Protein AF-A0A7R9T0P8-F1 (afdb_monomer)

Nearest PDB structures (foldseek):
  8p0w-assembly1_B  TM=7.389E-01  e=1.520E-01  Homo sapiens
  8s37-assembly1_G  TM=5.550E-01  e=7.305E+00  Klebsiella pneumoniae
  5jsb-assembly1_B  TM=3.573E-01  e=3.963E+00  synthetic construct

Structure (mmCIF, N/CA/C/O backbone):
data_AF-A0A7R9T0P8-F1
#
_entry.id   AF-A0A7R9T0P8-F1
#
loop_
_atom_site.group_PDB
_atom_site.id
_atom_site.type_symbol
_atom_site.label_atom_id
_atom_site.label_alt_id
_atom_site.label_comp_id
_atom_site.label_asym_id
_atom_site.label_entity_id
_atom_site.label_seq_id
_atom_site.pdbx_PDB_ins_code
_atom_site.Cartn_x
_atom_site.Cartn_y
_atom_site.Cartn_z
_atom_site.occupancy
_atom_site.B_iso_or_equiv
_atom_site.auth_seq_id
_atom_site.auth_comp_id
_atom_site.auth_asym_id
_atom_site.auth_atom_id
_atom_site.pdbx_PDB_model_num
ATOM 1 N N . MET A 1 1 ? -11.250 -1.363 -4.288 1.00 72.38 1 MET A N 1
ATOM 2 C CA . MET A 1 1 ? -10.698 -2.698 -4.647 1.00 72.38 1 MET A CA 1
ATOM 3 C C . MET A 1 1 ? -11.395 -3.692 -3.738 1.00 72.38 1 MET A C 1
ATOM 5 O O . MET A 1 1 ? -11.500 -3.374 -2.567 1.00 72.38 1 MET A O 1
ATOM 9 N N . ASP A 1 2 ? -11.876 -4.849 -4.206 1.00 69.25 2 ASP A N 1
ATOM 10 C CA . ASP A 1 2 ? -12.522 -5.780 -3.266 1.00 69.25 2 ASP A CA 1
ATOM 11 C C . ASP A 1 2 ? -11.459 -6.510 -2.433 1.00 69.25 2 ASP A C 1
ATOM 13 O O . ASP A 1 2 ? -10.747 -7.391 -2.921 1.00 69.25 2 ASP A O 1
ATOM 17 N N . LEU A 1 3 ? -11.274 -6.039 -1.202 1.00 72.44 3 LEU A N 1
ATOM 18 C CA . LEU A 1 3 ? -10.347 -6.610 -0.241 1.00 72.44 3 LEU A CA 1
ATOM 19 C C . LEU A 1 3 ? -11.007 -7.828 0.406 1.00 72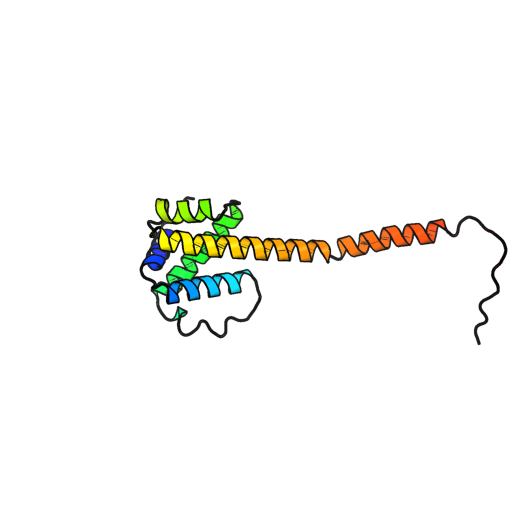.44 3 LEU A C 1
ATOM 21 O O . LEU A 1 3 ? -12.098 -7.737 0.980 1.00 72.44 3 LEU A O 1
ATOM 25 N N . GLY A 1 4 ? -10.328 -8.976 0.357 1.00 78.31 4 GLY A N 1
ATOM 26 C CA . GLY A 1 4 ? -10.787 -10.176 1.054 1.00 78.31 4 GLY A CA 1
ATOM 27 C C . GLY A 1 4 ? -11.049 -9.890 2.537 1.00 78.31 4 GLY A C 1
ATOM 28 O O . GLY A 1 4 ? -10.353 -9.080 3.152 1.00 78.31 4 GLY A O 1
ATOM 29 N N . ALA A 1 5 ? -12.050 -10.548 3.129 1.00 80.50 5 ALA A N 1
ATOM 30 C CA . ALA A 1 5 ? -12.459 -10.303 4.518 1.00 80.50 5 ALA A CA 1
ATOM 31 C C . A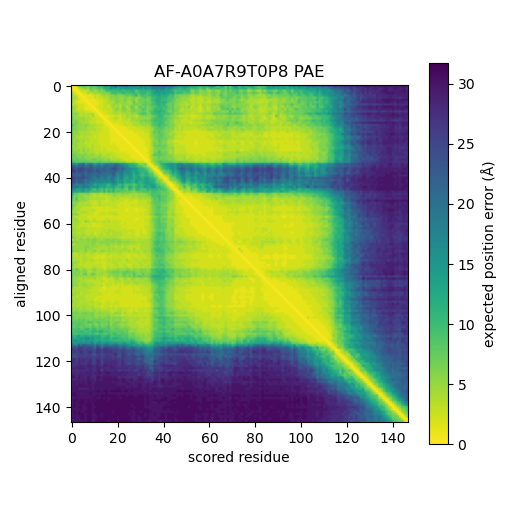LA A 1 5 ? -11.300 -10.452 5.526 1.00 80.50 5 ALA A C 1
ATOM 33 O O . ALA A 1 5 ? -11.211 -9.703 6.496 1.00 80.50 5 ALA A O 1
ATOM 34 N N . SER A 1 6 ? -10.369 -11.373 5.260 1.00 80.38 6 SER A N 1
ATOM 35 C CA . SER A 1 6 ? -9.150 -11.552 6.054 1.00 80.38 6 SER A CA 1
ATOM 36 C C . SER A 1 6 ? -8.212 -10.343 6.000 1.00 80.38 6 SER A C 1
ATOM 38 O O . SER A 1 6 ? -7.607 -10.000 7.011 1.00 80.38 6 SER A O 1
ATOM 40 N N . VAL A 1 7 ? -8.105 -9.681 4.845 1.00 80.06 7 VAL A N 1
ATOM 41 C CA . VAL A 1 7 ? -7.278 -8.481 4.660 1.00 80.06 7 VAL A CA 1
ATOM 42 C C . VAL A 1 7 ? -7.943 -7.287 5.328 1.00 80.06 7 VAL A C 1
ATOM 44 O O . VAL A 1 7 ? -7.276 -6.572 6.063 1.00 80.06 7 VAL A O 1
ATOM 47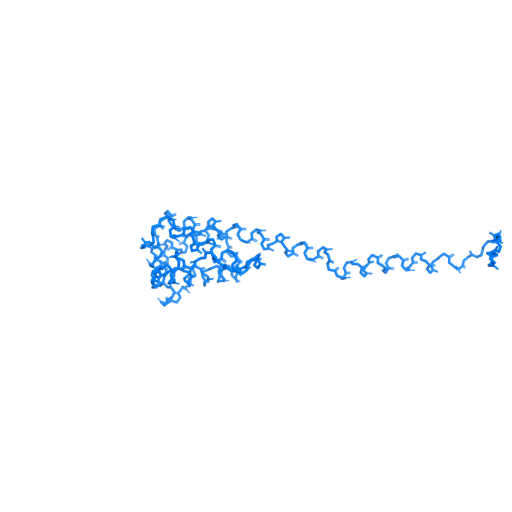 N N . ARG A 1 8 ? -9.262 -7.123 5.166 1.00 82.00 8 ARG A N 1
ATOM 48 C CA . ARG A 1 8 ? -10.026 -6.075 5.863 1.00 82.00 8 ARG A CA 1
ATOM 49 C C . ARG A 1 8 ? -9.853 -6.155 7.378 1.00 82.00 8 ARG A C 1
ATOM 51 O O . ARG A 1 8 ? -9.457 -5.170 7.986 1.00 82.00 8 ARG A O 1
ATOM 58 N N . LYS A 1 9 ? -10.004 -7.349 7.960 1.00 82.19 9 LYS A N 1
ATOM 59 C CA . LYS A 1 9 ? -9.794 -7.568 9.401 1.00 82.19 9 LYS A CA 1
ATOM 60 C C . LYS A 1 9 ? -8.383 -7.185 9.869 1.00 82.19 9 LYS A C 1
ATOM 62 O O . LYS A 1 9 ? -8.218 -6.676 10.970 1.00 82.19 9 LYS A O 1
ATOM 67 N N . ARG A 1 10 ? -7.362 -7.427 9.042 1.00 83.12 10 ARG A N 1
ATOM 68 C CA . ARG A 1 10 ? -5.970 -7.043 9.337 1.00 83.12 10 ARG A CA 1
ATOM 69 C C . ARG A 1 10 ? -5.733 -5.540 9.193 1.00 83.12 10 ARG A C 1
ATOM 71 O O . ARG A 1 10 ? -4.948 -4.975 9.944 1.00 83.12 10 ARG A O 1
ATOM 78 N N . LEU A 1 11 ? -6.420 -4.889 8.256 1.00 83.06 11 LEU A N 1
ATOM 79 C CA . LEU A 1 11 ? -6.353 -3.439 8.063 1.00 83.06 11 LEU A CA 1
ATOM 80 C C . LEU A 1 11 ? -7.035 -2.667 9.198 1.00 83.06 11 LEU A C 1
ATOM 82 O O . LEU A 1 11 ? -6.590 -1.570 9.509 1.00 83.06 11 LEU A O 1
ATOM 86 N N . GLU A 1 12 ? -8.021 -3.245 9.890 1.00 82.88 12 GLU A N 1
ATOM 87 C CA . GLU A 1 12 ? -8.562 -2.652 11.128 1.00 82.88 12 GLU A CA 1
ATOM 88 C C . GLU A 1 12 ? -7.481 -2.441 12.201 1.00 82.88 12 GLU A C 1
ATOM 90 O O . GLU A 1 12 ? -7.584 -1.530 13.021 1.00 82.88 12 GLU A O 1
ATOM 95 N N . SER A 1 13 ? -6.428 -3.266 12.207 1.00 82.69 13 SER A N 1
ATOM 96 C CA . SER A 1 13 ? -5.316 -3.124 13.151 1.00 82.69 13 SER A CA 1
ATOM 97 C C . SER A 1 13 ? -4.470 -1.873 12.889 1.00 82.69 13 SER A C 1
ATOM 99 O O . SER A 1 13 ? -3.789 -1.424 13.804 1.00 82.69 13 SER A O 1
ATOM 101 N N . ILE A 1 14 ? -4.561 -1.251 11.702 1.00 85.75 14 ILE A N 1
ATOM 102 C CA . ILE A 1 14 ? -3.860 0.006 11.382 1.00 85.75 14 ILE A CA 1
ATOM 103 C C . ILE A 1 14 ? -4.302 1.134 12.313 1.00 85.75 14 ILE A C 1
ATOM 105 O O . ILE A 1 14 ? -3.459 1.877 12.807 1.00 85.75 14 ILE A O 1
ATOM 109 N N . ASP A 1 15 ? -5.602 1.255 12.582 1.00 86.50 15 ASP A N 1
ATOM 110 C CA . ASP A 1 15 ? -6.120 2.306 13.466 1.00 86.50 15 ASP A CA 1
ATOM 111 C C . ASP A 1 15 ? -5.909 2.004 14.953 1.00 86.50 15 ASP A C 1
ATOM 113 O O . ASP A 1 15 ? -6.049 2.895 15.788 1.00 86.50 15 ASP A O 1
ATOM 117 N N . ARG A 1 16 ? -5.538 0.764 15.290 1.00 85.88 16 ARG A N 1
ATOM 118 C CA . ARG A 1 16 ? -5.122 0.378 16.646 1.00 85.88 16 ARG A CA 1
ATOM 119 C C . ARG A 1 16 ? -3.639 0.659 16.897 1.00 85.88 16 ARG A C 1
ATOM 121 O O . ARG A 1 16 ? -3.222 0.689 18.051 1.00 85.88 16 ARG A O 1
ATOM 128 N N . CYS A 1 17 ? -2.847 0.870 15.845 1.00 83.81 17 CYS A N 1
ATOM 129 C CA . CYS A 1 17 ? -1.463 1.303 15.970 1.00 83.81 17 CYS A CA 1
ATOM 130 C C . CYS A 1 17 ? -1.395 2.804 16.266 1.00 83.81 17 CYS A C 1
ATOM 132 O O . CYS A 1 17 ? -2.035 3.620 15.599 1.00 83.81 17 CYS A O 1
ATOM 134 N N . ASP A 1 18 ? -0.543 3.188 17.216 1.00 87.31 18 ASP A N 1
ATOM 135 C CA . ASP A 1 18 ? -0.143 4.585 17.329 1.00 87.31 18 ASP A CA 1
ATOM 136 C C . ASP A 1 18 ? 0.684 5.028 16.104 1.00 87.31 18 ASP A C 1
ATOM 138 O O . ASP A 1 18 ? 1.101 4.230 15.258 1.00 87.31 18 ASP A O 1
ATOM 142 N N . ALA A 1 19 ? 0.927 6.335 15.995 1.00 84.94 19 ALA A N 1
ATOM 143 C CA . ALA A 1 19 ? 1.636 6.905 14.855 1.00 84.94 19 ALA A CA 1
ATOM 144 C C . ALA A 1 19 ? 3.069 6.366 14.691 1.00 84.94 19 ALA A C 1
ATOM 146 O O . ALA A 1 19 ? 3.524 6.201 13.559 1.00 84.94 19 ALA A O 1
ATOM 147 N N . ASN A 1 20 ? 3.778 6.094 15.788 1.00 85.06 20 ASN A N 1
ATOM 148 C CA . ASN A 1 20 ? 5.158 5.614 15.754 1.00 85.06 20 ASN A CA 1
ATOM 149 C C . ASN A 1 20 ? 5.203 4.147 15.322 1.00 85.06 20 ASN A C 1
ATOM 151 O O . ASN A 1 20 ? 5.977 3.797 14.430 1.00 85.06 20 ASN A O 1
ATOM 155 N N . ALA A 1 21 ? 4.321 3.321 15.885 1.00 85.56 21 ALA A N 1
ATOM 156 C CA . ALA A 1 21 ? 4.147 1.929 15.501 1.00 85.56 21 ALA A CA 1
ATOM 157 C C . ALA A 1 21 ? 3.764 1.811 14.020 1.00 85.56 21 ALA A C 1
ATOM 159 O O . ALA A 1 21 ? 4.390 1.055 13.277 1.00 85.56 21 ALA A O 1
ATOM 160 N N . LEU A 1 22 ? 2.806 2.617 13.549 1.00 87.31 22 LEU A N 1
ATOM 161 C CA . LEU A 1 22 ? 2.410 2.620 12.142 1.00 87.31 22 LEU A CA 1
ATOM 162 C C . LEU A 1 22 ? 3.556 3.073 11.226 1.00 87.31 22 LEU A C 1
ATOM 164 O O . LEU A 1 22 ? 3.793 2.457 10.190 1.00 87.31 22 LEU A O 1
ATOM 168 N N . ASN A 1 23 ? 4.311 4.106 11.605 1.00 88.31 23 ASN A N 1
ATOM 169 C CA . ASN A 1 23 ? 5.477 4.541 10.832 1.00 88.31 23 ASN A CA 1
ATOM 170 C C . ASN A 1 23 ? 6.555 3.449 10.748 1.00 88.31 23 ASN A C 1
ATOM 172 O O . ASN A 1 23 ? 7.157 3.270 9.688 1.00 88.31 23 ASN A O 1
ATOM 176 N N . ALA A 1 24 ? 6.778 2.691 11.822 1.00 85.81 24 ALA A N 1
ATOM 177 C CA . ALA A 1 24 ? 7.703 1.562 11.817 1.00 85.81 24 ALA A CA 1
ATOM 178 C C . ALA A 1 24 ? 7.209 0.414 10.927 1.00 85.81 24 ALA A C 1
ATOM 180 O O . ALA A 1 24 ? 7.992 -0.124 10.145 1.00 85.81 24 ALA A O 1
ATOM 181 N N . VAL A 1 25 ? 5.909 0.094 10.967 1.00 88.25 25 VAL A N 1
ATOM 182 C CA . VAL A 1 25 ? 5.267 -0.863 10.048 1.00 88.25 25 VAL A CA 1
ATOM 183 C C . VAL A 1 25 ? 5.478 -0.437 8.594 1.00 88.25 25 VAL A C 1
ATOM 185 O O . VAL A 1 25 ? 5.933 -1.234 7.774 1.00 88.25 25 VAL A O 1
ATOM 188 N N . LEU A 1 26 ? 5.209 0.829 8.268 1.00 88.25 26 LEU A N 1
ATOM 189 C CA . LEU A 1 26 ? 5.388 1.364 6.916 1.00 88.25 26 LEU A CA 1
ATOM 190 C C . LEU A 1 26 ? 6.856 1.338 6.482 1.00 88.25 26 LEU A C 1
ATOM 192 O O . LEU A 1 26 ? 7.148 0.950 5.351 1.00 88.25 26 LEU A O 1
ATOM 196 N N . SER A 1 27 ? 7.782 1.702 7.371 1.00 86.00 27 SER A N 1
ATOM 197 C CA . SER A 1 27 ? 9.226 1.635 7.119 1.00 86.00 27 SER A CA 1
ATOM 198 C C . SER A 1 27 ? 9.679 0.198 6.845 1.00 86.00 27 SER A C 1
ATOM 200 O O . SER A 1 27 ? 10.382 -0.059 5.866 1.00 86.00 27 SER A O 1
ATOM 202 N N . HIS A 1 28 ? 9.200 -0.755 7.646 1.00 85.56 28 HIS A N 1
ATOM 203 C CA . HIS A 1 28 ? 9.484 -2.175 7.479 1.00 85.56 28 HIS A CA 1
ATOM 204 C C . HIS A 1 28 ? 8.990 -2.702 6.127 1.00 85.56 28 HIS A C 1
ATOM 206 O O . HIS A 1 28 ? 9.773 -3.280 5.376 1.00 85.56 28 HIS A O 1
ATOM 212 N N . VAL A 1 29 ? 7.721 -2.452 5.781 1.00 86.88 29 VAL A N 1
ATOM 213 C CA . VAL A 1 29 ? 7.143 -2.878 4.495 1.00 86.88 29 VAL A CA 1
ATOM 214 C C . VAL A 1 29 ? 7.878 -2.222 3.322 1.00 86.88 29 VAL A C 1
ATOM 216 O O . VAL A 1 29 ? 8.184 -2.891 2.337 1.00 86.88 29 VAL A O 1
ATOM 219 N N . SER A 1 30 ? 8.227 -0.936 3.437 1.00 84.44 30 SER A N 1
ATOM 220 C CA . SER A 1 30 ? 9.006 -0.219 2.417 1.00 84.44 30 SER A CA 1
ATOM 221 C C . SER A 1 30 ? 10.370 -0.866 2.184 1.00 84.44 30 SER A C 1
ATOM 223 O O . SER A 1 30 ? 10.758 -1.108 1.041 1.00 84.44 30 SER A O 1
ATOM 225 N N . SER A 1 31 ? 11.096 -1.166 3.264 1.00 80.75 31 SER A N 1
ATOM 226 C CA . SER A 1 31 ? 12.418 -1.791 3.199 1.00 80.75 31 SER A CA 1
ATOM 227 C C . SER A 1 31 ? 12.344 -3.200 2.607 1.00 80.75 31 SER A C 1
ATOM 229 O O . SER A 1 31 ? 13.098 -3.529 1.689 1.00 80.75 31 SER A O 1
ATOM 231 N N . ALA A 1 32 ? 11.367 -3.998 3.053 1.00 80.44 32 ALA A N 1
ATOM 232 C CA . ALA A 1 32 ? 11.138 -5.351 2.555 1.00 80.44 32 ALA A CA 1
ATOM 233 C C . ALA A 1 32 ? 10.845 -5.378 1.045 1.00 80.44 32 ALA A C 1
ATOM 235 O O . ALA A 1 32 ? 11.342 -6.251 0.338 1.00 80.44 32 ALA A O 1
ATOM 236 N N . LEU A 1 33 ? 10.081 -4.407 0.532 1.00 77.69 33 LEU A N 1
ATOM 237 C CA . LEU A 1 33 ? 9.730 -4.329 -0.891 1.00 77.69 33 LEU A CA 1
ATOM 238 C C . LEU A 1 33 ? 10.837 -3.736 -1.777 1.00 77.69 33 LEU A C 1
ATOM 240 O O . LEU A 1 33 ? 10.857 -4.013 -2.974 1.00 77.69 33 LEU A O 1
ATOM 244 N N . THR A 1 34 ? 11.747 -2.930 -1.225 1.00 74.31 34 THR A N 1
ATOM 245 C CA . THR A 1 34 ? 12.811 -2.245 -1.991 1.00 74.31 34 THR A CA 1
ATOM 246 C C . THR A 1 34 ? 14.191 -2.901 -1.870 1.00 74.31 34 THR A C 1
ATOM 248 O O . THR A 1 34 ? 15.144 -2.434 -2.488 1.00 74.31 34 THR A O 1
ATOM 251 N N . SER A 1 35 ? 14.320 -4.009 -1.128 1.00 65.50 35 SER A N 1
ATOM 252 C CA . SER A 1 35 ? 15.540 -4.833 -1.063 1.00 65.50 35 SER A CA 1
ATOM 253 C C . SER A 1 35 ? 16.817 -4.055 -0.675 1.00 65.50 35 SER A C 1
ATOM 255 O O . SER A 1 35 ? 17.892 -4.306 -1.229 1.00 65.50 35 SER A O 1
ATOM 257 N N . LYS A 1 36 ? 16.734 -3.112 0.276 1.00 57.09 36 LYS A N 1
ATOM 258 C CA . LYS A 1 36 ? 17.906 -2.325 0.723 1.00 57.09 36 LYS A CA 1
ATOM 259 C C . LYS A 1 36 ? 18.605 -2.815 1.992 1.00 57.09 36 LYS A C 1
ATOM 261 O O . LYS A 1 36 ? 19.747 -2.415 2.196 1.00 57.09 36 LYS A O 1
ATOM 266 N N . THR A 1 37 ? 18.012 -3.706 2.789 1.00 48.47 37 THR A N 1
ATOM 267 C CA . THR A 1 37 ? 18.676 -4.233 3.996 1.00 48.47 37 THR A CA 1
ATOM 268 C C . THR A 1 37 ? 17.980 -5.475 4.550 1.00 48.47 37 THR A C 1
ATOM 270 O O . THR A 1 37 ? 16.760 -5.610 4.444 1.00 48.47 37 THR A O 1
ATOM 273 N N . THR A 1 38 ? 18.746 -6.361 5.196 1.00 46.19 38 THR A N 1
ATOM 274 C CA . THR A 1 38 ? 18.220 -7.272 6.219 1.00 46.19 38 THR A CA 1
ATOM 275 C C . THR A 1 38 ? 17.594 -6.420 7.319 1.00 46.19 38 THR A C 1
ATOM 277 O O . THR A 1 38 ? 18.203 -5.474 7.816 1.00 46.19 38 THR A O 1
ATOM 280 N N . VAL A 1 39 ? 16.329 -6.687 7.636 1.00 53.38 39 VAL A N 1
ATOM 281 C CA . VAL A 1 39 ? 15.577 -5.939 8.645 1.00 53.38 39 VAL A CA 1
ATOM 282 C C . VAL A 1 39 ? 16.104 -6.326 10.029 1.00 53.38 39 VAL A C 1
ATOM 284 O O . VAL A 1 39 ? 15.523 -7.174 10.696 1.00 53.38 39 VAL A O 1
ATOM 287 N N . GLU A 1 40 ? 17.219 -5.739 10.454 1.00 50.75 40 GLU A N 1
ATOM 288 C CA . GLU A 1 40 ? 17.799 -6.032 11.772 1.00 50.75 40 GLU A CA 1
ATOM 289 C C . GLU A 1 40 ? 17.169 -5.203 12.903 1.00 50.75 40 GLU A C 1
ATOM 291 O O . GLU A 1 40 ? 17.284 -5.589 14.058 1.00 50.75 40 GLU A O 1
ATOM 296 N N . ASP A 1 41 ? 16.396 -4.153 12.593 1.00 49.50 41 ASP A N 1
ATOM 297 C CA . ASP A 1 41 ? 15.975 -3.161 13.602 1.00 49.50 41 ASP A CA 1
ATOM 298 C C . ASP A 1 41 ? 14.451 -3.028 13.808 1.00 49.50 41 ASP A C 1
ATOM 300 O O . ASP A 1 41 ? 13.959 -2.073 14.400 1.00 49.50 41 ASP A O 1
ATOM 304 N N . ALA A 1 42 ? 13.654 -3.983 13.314 1.00 53.97 42 ALA A N 1
ATOM 305 C CA . ALA A 1 42 ? 12.193 -3.951 13.493 1.00 53.97 42 ALA A CA 1
ATOM 306 C C . ALA A 1 42 ? 11.685 -4.815 14.663 1.00 53.97 42 ALA A C 1
ATOM 308 O O . ALA A 1 42 ? 10.482 -4.841 14.931 1.00 53.97 42 ALA A O 1
ATOM 309 N N . GLY A 1 43 ? 12.582 -5.541 15.341 1.00 56.62 43 GLY A N 1
ATOM 310 C CA . GLY A 1 43 ? 12.229 -6.598 16.294 1.00 56.62 43 GLY A CA 1
ATOM 311 C C . GLY A 1 43 ? 11.400 -6.123 17.488 1.00 56.62 43 GLY A C 1
ATOM 312 O O . GLY A 1 43 ? 10.507 -6.843 17.933 1.00 56.62 43 GLY A O 1
ATOM 313 N N . GLU A 1 44 ? 11.639 -4.901 17.967 1.00 57.28 44 GLU A N 1
ATOM 314 C CA . GLU A 1 44 ? 10.932 -4.373 19.136 1.00 57.28 44 GLU A CA 1
ATOM 315 C C . GLU A 1 44 ? 9.569 -3.761 18.767 1.00 57.28 44 GLU A C 1
ATOM 317 O O . GLU A 1 44 ? 8.583 -3.985 19.468 1.00 57.28 44 GLU A O 1
ATOM 322 N N . VAL A 1 45 ? 9.458 -3.083 17.615 1.00 57.16 45 VAL A N 1
ATOM 323 C CA . VAL A 1 45 ? 8.218 -2.396 17.193 1.00 57.16 45 VAL A CA 1
ATOM 324 C C . VAL A 1 45 ? 7.211 -3.335 16.506 1.00 57.16 45 VAL A C 1
ATOM 326 O O . VAL A 1 45 ? 6.007 -3.098 16.555 1.00 57.16 45 VAL A O 1
ATOM 329 N N . LEU A 1 46 ? 7.669 -4.448 15.920 1.00 71.12 46 LEU A N 1
ATOM 330 C CA . LEU A 1 46 ? 6.814 -5.502 15.340 1.00 71.12 46 LEU A CA 1
ATOM 331 C C . LEU A 1 46 ? 6.496 -6.642 16.327 1.00 71.12 46 LEU A C 1
ATOM 333 O O . LEU A 1 46 ? 6.069 -7.736 15.933 1.00 71.12 46 LEU A O 1
ATOM 337 N N . SER A 1 47 ? 6.741 -6.421 17.617 1.00 74.25 47 SER A N 1
ATOM 338 C CA . SER A 1 47 ? 6.504 -7.414 18.665 1.00 74.25 47 SER A CA 1
ATOM 339 C C . SER A 1 47 ? 5.013 -7.618 18.962 1.00 74.25 47 SER A C 1
ATOM 341 O O . SER A 1 47 ? 4.629 -8.707 19.396 1.00 74.25 47 SER A O 1
ATOM 343 N N . THR A 1 48 ? 4.163 -6.627 18.666 1.00 81.56 48 THR A N 1
ATOM 344 C CA . THR A 1 48 ? 2.725 -6.686 18.950 1.00 81.56 48 THR A CA 1
ATOM 345 C C . THR A 1 48 ? 1.935 -7.414 17.853 1.00 81.56 48 THR A C 1
ATOM 347 O O . THR A 1 48 ? 2.274 -7.322 16.665 1.00 81.56 48 THR A O 1
ATOM 350 N N . PRO A 1 49 ? 0.860 -8.144 18.211 1.00 83.25 49 PRO A N 1
ATOM 351 C CA . PRO A 1 49 ? -0.050 -8.746 17.236 1.00 83.25 49 PRO A CA 1
ATOM 352 C C . PRO A 1 49 ? -0.629 -7.723 16.250 1.00 83.25 49 PRO A C 1
ATOM 354 O O . PRO A 1 49 ? -0.706 -7.996 15.054 1.00 83.25 49 PRO A O 1
ATOM 357 N N . GLU A 1 50 ? -0.962 -6.524 16.729 1.00 84.00 50 GLU A N 1
ATOM 358 C CA . GLU A 1 50 ? -1.548 -5.446 15.932 1.00 84.00 50 GLU A CA 1
ATOM 359 C C . GLU A 1 50 ? -0.578 -4.957 14.854 1.00 84.00 50 GLU A C 1
ATOM 361 O O . GLU A 1 50 ? -0.970 -4.817 13.695 1.00 84.00 50 GLU A O 1
ATOM 366 N N . ALA A 1 51 ? 0.700 -4.765 15.202 1.00 83.69 51 ALA A N 1
ATOM 367 C CA . ALA A 1 51 ? 1.724 -4.351 14.247 1.00 83.69 51 ALA A CA 1
ATOM 368 C C . ALA A 1 51 ? 1.973 -5.428 13.181 1.00 83.69 51 ALA A C 1
ATOM 370 O O . ALA A 1 51 ? 2.137 -5.109 12.004 1.00 83.69 51 ALA A O 1
ATOM 371 N N . ARG A 1 52 ? 1.950 -6.713 13.559 1.00 84.38 52 ARG A N 1
ATOM 372 C CA . ARG A 1 52 ? 2.106 -7.835 12.614 1.00 84.38 52 ARG A CA 1
ATOM 373 C C . ARG A 1 52 ? 0.934 -7.935 11.643 1.00 84.38 52 ARG A C 1
ATOM 375 O O . ARG A 1 52 ? 1.144 -8.117 10.442 1.00 84.38 52 ARG A O 1
ATOM 382 N N . ASP A 1 53 ? -0.288 -7.780 12.144 1.00 88.00 53 ASP A N 1
ATOM 383 C CA . ASP A 1 53 ? -1.481 -7.750 11.301 1.00 88.00 53 ASP A CA 1
ATOM 384 C C . ASP A 1 53 ? -1.467 -6.537 10.364 1.00 88.00 53 ASP A C 1
ATOM 386 O O . ASP A 1 53 ? -1.735 -6.692 9.169 1.00 88.00 53 ASP A O 1
ATOM 390 N N . ALA 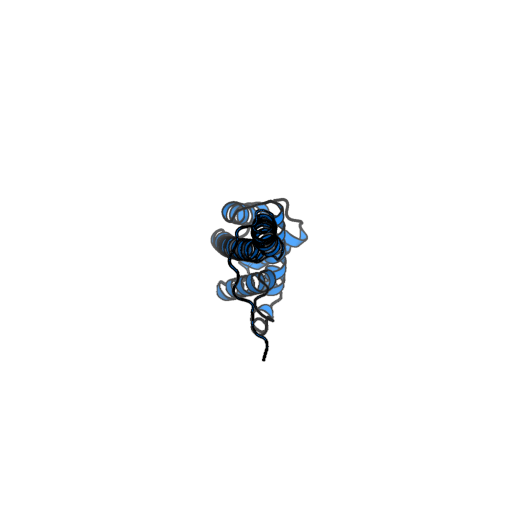A 1 54 ? -1.056 -5.364 10.859 1.00 87.31 54 ALA A N 1
ATOM 391 C CA . ALA A 1 54 ? -0.896 -4.163 10.047 1.00 87.31 54 ALA A CA 1
ATOM 392 C C . ALA A 1 54 ? 0.159 -4.353 8.943 1.00 87.31 54 ALA A C 1
ATOM 394 O O . ALA A 1 54 ? -0.119 -4.027 7.789 1.00 87.31 54 ALA A O 1
ATOM 395 N N . VAL A 1 55 ? 1.323 -4.954 9.235 1.00 88.38 55 VAL A N 1
ATOM 396 C CA . VAL A 1 55 ? 2.332 -5.309 8.213 1.00 88.38 55 VAL A CA 1
ATOM 397 C C . VAL A 1 55 ? 1.710 -6.167 7.120 1.00 88.38 55 VAL A C 1
ATOM 399 O O . VAL A 1 55 ? 1.869 -5.867 5.934 1.00 88.38 55 VAL A O 1
ATOM 402 N N . ALA A 1 56 ? 0.983 -7.221 7.492 1.00 86.44 56 ALA A N 1
ATOM 403 C CA . ALA A 1 56 ? 0.381 -8.113 6.514 1.00 86.44 56 ALA A CA 1
ATOM 404 C C . ALA A 1 56 ? -0.707 -7.413 5.682 1.00 86.44 56 ALA A C 1
ATOM 406 O O . ALA A 1 56 ? -0.749 -7.586 4.463 1.00 86.44 56 ALA A O 1
ATOM 407 N N . GLY A 1 57 ? -1.558 -6.601 6.315 1.00 88.19 57 GLY A N 1
ATOM 408 C CA . GLY A 1 57 ? -2.595 -5.824 5.635 1.00 88.19 57 GLY A CA 1
ATOM 409 C C . GLY A 1 57 ? -2.015 -4.806 4.649 1.00 88.19 57 GLY A C 1
ATOM 410 O O . GLY A 1 57 ? -2.417 -4.773 3.482 1.00 88.19 57 GLY A O 1
ATOM 411 N N . VAL A 1 58 ? -1.025 -4.021 5.082 1.00 90.19 58 VAL A N 1
ATOM 412 C CA . VAL A 1 58 ? -0.348 -3.017 4.245 1.00 90.19 58 VAL A CA 1
ATOM 413 C C . VAL A 1 58 ? 0.394 -3.684 3.087 1.00 90.19 58 VAL A C 1
ATOM 415 O O . VAL A 1 58 ? 0.265 -3.238 1.948 1.00 90.19 58 VAL A O 1
ATOM 418 N N . SER A 1 59 ? 1.105 -4.787 3.338 1.00 87.81 59 SER A N 1
ATOM 419 C CA . SER A 1 59 ? 1.852 -5.506 2.295 1.00 87.81 59 SER A CA 1
ATOM 420 C C . SER A 1 59 ? 0.935 -5.999 1.173 1.00 87.81 59 SER A C 1
ATOM 422 O O . SER A 1 59 ? 1.211 -5.759 -0.002 1.00 87.81 59 SER A O 1
ATOM 424 N N . VAL A 1 60 ? -0.191 -6.635 1.522 1.00 89.12 60 VAL A N 1
ATOM 425 C CA . VAL A 1 60 ? -1.183 -7.082 0.529 1.00 89.12 60 VAL A CA 1
ATOM 426 C C . VAL A 1 60 ? -1.771 -5.895 -0.230 1.00 89.12 60 VAL A C 1
ATOM 428 O O . VAL A 1 60 ? -1.900 -5.953 -1.451 1.00 89.12 60 VAL A O 1
ATOM 431 N N . THR A 1 61 ? -2.074 -4.804 0.474 1.00 89.94 61 THR A N 1
ATOM 432 C CA . THR A 1 61 ? -2.624 -3.586 -0.137 1.00 89.94 61 THR A CA 1
ATOM 433 C C . THR A 1 61 ? -1.666 -3.001 -1.170 1.00 89.94 61 THR A C 1
ATOM 435 O O . THR A 1 61 ? -2.097 -2.679 -2.273 1.00 89.94 61 THR A O 1
ATOM 438 N N . PHE A 1 62 ? -0.369 -2.916 -0.868 1.00 90.94 62 PHE A N 1
ATOM 439 C CA . PHE A 1 62 ? 0.626 -2.378 -1.801 1.00 90.94 62 PHE A CA 1
ATOM 440 C C . PHE A 1 62 ? 0.783 -3.255 -3.043 1.00 90.94 62 PHE A C 1
ATOM 442 O O . PHE A 1 62 ? 0.834 -2.732 -4.157 1.00 90.94 62 PHE A O 1
ATOM 449 N N . VAL A 1 63 ? 0.814 -4.580 -2.874 1.00 88.00 63 VAL A N 1
ATOM 450 C CA . VAL A 1 63 ? 0.918 -5.526 -3.995 1.00 88.00 63 VAL A CA 1
ATOM 451 C C . VAL A 1 63 ? -0.319 -5.459 -4.890 1.00 88.00 63 VAL A C 1
ATOM 453 O O . VAL A 1 63 ? -0.190 -5.365 -6.110 1.00 88.00 63 VAL A O 1
ATOM 456 N N . GLU A 1 64 ? -1.520 -5.469 -4.313 1.00 88.81 64 GLU A N 1
ATOM 457 C CA . GLU A 1 64 ? -2.762 -5.385 -5.088 1.00 88.81 64 GLU A CA 1
ATOM 458 C C . GLU A 1 64 ? -2.934 -4.021 -5.765 1.00 88.81 64 GLU A C 1
ATOM 460 O O . GLU A 1 64 ? -3.352 -3.969 -6.924 1.00 88.81 64 GLU A O 1
ATOM 465 N N . ALA A 1 65 ? -2.564 -2.928 -5.091 1.00 90.19 65 ALA A N 1
ATOM 466 C CA . ALA A 1 65 ? -2.556 -1.592 -5.678 1.00 90.19 65 ALA A CA 1
ATOM 467 C C . ALA A 1 65 ? -1.602 -1.527 -6.879 1.00 90.19 65 ALA A C 1
ATOM 469 O O . ALA A 1 65 ? -2.003 -1.111 -7.966 1.00 90.19 65 ALA A O 1
ATOM 470 N N . ALA A 1 66 ? -0.374 -2.036 -6.729 1.00 87.19 66 ALA A N 1
ATOM 471 C CA . ALA A 1 66 ? 0.592 -2.109 -7.822 1.00 87.19 66 ALA A CA 1
ATOM 472 C C . ALA A 1 66 ? 0.085 -2.972 -8.988 1.00 87.19 66 ALA A C 1
ATOM 474 O O . ALA A 1 66 ? 0.180 -2.553 -10.141 1.00 87.19 66 ALA A O 1
ATOM 475 N N . ARG A 1 67 ? -0.521 -4.137 -8.710 1.00 86.06 67 ARG A N 1
ATOM 476 C CA . ARG A 1 67 ? -1.090 -5.019 -9.747 1.00 86.06 67 ARG A CA 1
ATOM 477 C C . ARG A 1 67 ? -2.180 -4.328 -10.568 1.00 86.06 67 ARG A C 1
ATOM 479 O O . ARG A 1 67 ? -2.344 -4.636 -11.744 1.00 86.06 67 ARG A O 1
ATOM 486 N N . ARG A 1 68 ? -2.943 -3.430 -9.946 1.00 86.06 68 ARG A N 1
ATOM 487 C CA . ARG A 1 68 ? -4.054 -2.702 -10.577 1.00 86.06 68 ARG A CA 1
ATOM 488 C C . ARG A 1 68 ? -3.638 -1.363 -11.186 1.00 86.06 68 ARG A C 1
ATOM 490 O O . ARG A 1 68 ? -4.465 -0.740 -11.840 1.00 86.06 68 ARG A O 1
ATOM 497 N N . GLY A 1 69 ? -2.390 -0.935 -10.987 1.00 88.94 69 GLY A N 1
ATOM 498 C CA . GLY A 1 69 ? -1.905 0.368 -11.443 1.00 88.94 69 GLY A CA 1
ATOM 499 C C . GLY A 1 69 ? -2.483 1.546 -10.656 1.00 88.94 69 GLY A C 1
ATOM 500 O O . GLY A 1 69 ? -2.620 2.627 -11.215 1.00 88.94 69 GLY A O 1
ATOM 501 N N . PHE A 1 70 ? -2.848 1.331 -9.391 1.00 91.94 70 PHE A N 1
ATOM 502 C CA . PHE A 1 70 ? -3.420 2.366 -8.529 1.00 91.94 70 PHE A CA 1
ATOM 503 C C . PHE A 1 70 ? -2.385 3.425 -8.144 1.00 91.94 70 PHE A C 1
ATOM 505 O O . PHE A 1 70 ? -1.175 3.167 -8.089 1.00 91.94 70 PHE A O 1
ATOM 512 N N . ASP A 1 71 ? -2.871 4.627 -7.858 1.00 92.44 71 ASP A N 1
ATOM 513 C CA . ASP A 1 71 ? -2.094 5.696 -7.239 1.00 92.44 71 ASP A CA 1
ATOM 514 C C . ASP A 1 71 ? -2.379 5.842 -5.736 1.00 92.44 71 ASP A C 1
ATOM 516 O O . ASP A 1 71 ? -3.173 5.106 -5.143 1.00 92.44 71 ASP A O 1
ATOM 520 N N . GLY A 1 72 ? -1.668 6.756 -5.074 1.00 91.62 72 GLY A N 1
ATOM 521 C CA . GLY A 1 72 ? -1.866 7.018 -3.649 1.00 91.62 72 GLY A CA 1
ATOM 522 C C . GLY A 1 72 ? -3.296 7.455 -3.311 1.00 91.62 72 GLY A C 1
ATOM 523 O O . GLY A 1 72 ? -3.810 7.091 -2.253 1.00 91.62 72 GLY A O 1
ATOM 524 N N . GLY A 1 73 ? -3.963 8.187 -4.204 1.00 93.12 73 GLY A N 1
ATOM 525 C CA . GLY A 1 73 ? -5.352 8.609 -4.025 1.00 93.12 73 GLY A CA 1
ATOM 526 C C . GLY A 1 73 ? -6.318 7.426 -4.047 1.00 93.12 73 GLY A C 1
ATOM 527 O O . GLY A 1 73 ? -7.198 7.331 -3.183 1.00 93.12 73 GLY A O 1
ATOM 528 N N . ASP A 1 74 ? -6.111 6.484 -4.965 1.00 93.25 74 ASP A N 1
ATOM 529 C CA . ASP A 1 74 ? -6.880 5.238 -5.045 1.00 93.25 74 ASP A CA 1
ATOM 530 C C . ASP A 1 74 ? -6.695 4.370 -3.792 1.00 93.25 74 ASP A C 1
ATOM 532 O O . ASP A 1 74 ? -7.660 3.790 -3.275 1.00 93.25 74 ASP A O 1
ATOM 536 N N . VAL A 1 75 ? -5.461 4.288 -3.278 1.00 93.00 75 VAL A N 1
ATOM 537 C CA . VAL A 1 75 ? -5.139 3.553 -2.045 1.00 93.00 75 VAL A CA 1
ATOM 538 C C . VAL A 1 75 ? -5.824 4.191 -0.840 1.00 93.00 75 VAL A C 1
ATOM 540 O O . VAL A 1 75 ? -6.498 3.479 -0.096 1.00 93.00 75 VAL A O 1
ATOM 543 N N . ALA A 1 76 ? -5.718 5.512 -0.669 1.00 94.56 76 ALA A N 1
ATOM 544 C CA . ALA A 1 76 ? -6.383 6.225 0.423 1.00 94.56 76 ALA A CA 1
ATOM 545 C C . ALA A 1 76 ? -7.904 6.016 0.376 1.00 94.56 76 ALA A C 1
ATOM 547 O O . ALA A 1 76 ? -8.501 5.575 1.356 1.00 94.56 76 ALA A O 1
ATOM 548 N N . SER A 1 77 ? -8.509 6.222 -0.797 1.00 92.88 77 SER A N 1
ATOM 549 C CA . SER A 1 77 ? -9.953 6.055 -1.001 1.00 92.88 77 SER A CA 1
ATOM 550 C C . SER A 1 77 ? -10.417 4.629 -0.703 1.00 92.88 77 SER A C 1
ATOM 552 O O . SER A 1 77 ? -11.482 4.424 -0.122 1.00 92.88 77 SER A O 1
ATOM 554 N N . THR A 1 78 ? -9.614 3.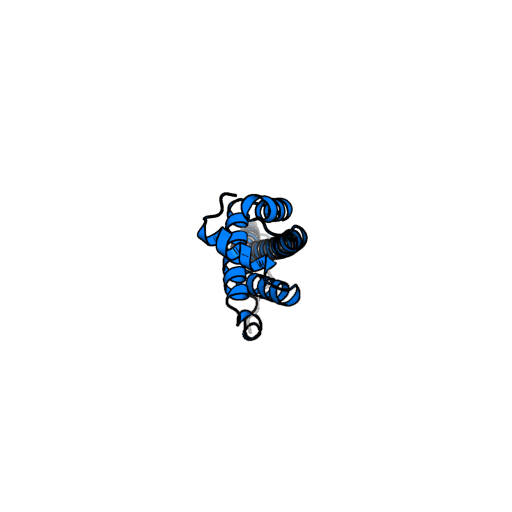629 -1.076 1.00 90.44 78 THR A N 1
ATOM 555 C CA . THR A 1 78 ? -9.916 2.221 -0.797 1.00 90.44 78 THR A CA 1
ATOM 556 C C . THR A 1 78 ? -9.815 1.902 0.695 1.00 90.44 78 THR A C 1
ATOM 558 O O . THR A 1 78 ? -10.679 1.207 1.223 1.00 90.44 78 THR A O 1
ATOM 561 N N . LEU A 1 79 ? -8.794 2.405 1.389 1.00 90.88 79 LEU A N 1
ATOM 562 C CA . LEU A 1 79 ? -8.637 2.186 2.829 1.00 90.88 79 LEU A CA 1
ATOM 563 C C . LEU A 1 79 ? -9.774 2.837 3.623 1.00 90.88 79 LEU A C 1
ATOM 565 O O . LEU A 1 79 ? -10.343 2.199 4.505 1.00 90.88 79 LEU A O 1
ATOM 569 N N . GLU A 1 80 ? -10.164 4.061 3.265 1.00 92.56 80 GLU A N 1
ATOM 570 C CA . GLU A 1 80 ? -11.278 4.761 3.912 1.00 92.56 80 GLU A CA 1
ATOM 571 C C . GLU A 1 80 ? -12.614 4.050 3.660 1.00 92.56 80 GLU A C 1
ATOM 573 O O . GLU A 1 80 ? -13.348 3.738 4.598 1.00 92.56 80 GLU A O 1
ATOM 578 N N . ARG A 1 81 ? -12.934 3.762 2.393 1.00 88.88 81 ARG A N 1
ATOM 579 C CA . ARG A 1 81 ? -14.262 3.263 2.014 1.00 88.88 81 ARG A CA 1
ATOM 580 C C . ARG A 1 81 ? -14.442 1.768 2.253 1.00 88.88 81 ARG A C 1
ATOM 582 O O . ARG A 1 81 ? -15.494 1.351 2.728 1.00 88.88 81 ARG A O 1
ATOM 589 N N . ASP A 1 82 ? -13.446 0.967 1.882 1.00 84.31 82 ASP A N 1
ATOM 590 C CA . ASP A 1 82 ? -13.578 -0.491 1.819 1.00 84.31 82 ASP A CA 1
ATOM 591 C C . ASP A 1 82 ? -13.002 -1.163 3.087 1.00 84.31 82 ASP A C 1
ATOM 593 O O . ASP A 1 82 ? -13.456 -2.246 3.461 1.00 84.31 82 ASP A O 1
ATOM 597 N N . ALA A 1 83 ? -12.029 -0.535 3.765 1.00 82.25 83 ALA A N 1
ATOM 598 C CA . ALA A 1 83 ? -11.416 -1.055 4.997 1.00 82.25 83 ALA A CA 1
ATOM 599 C C . ALA A 1 83 ? -11.813 -0.292 6.275 1.00 82.25 83 ALA A C 1
ATOM 601 O O . ALA A 1 83 ? -11.469 -0.739 7.367 1.00 82.25 83 ALA A O 1
ATOM 602 N N . GLY A 1 84 ? -12.541 0.825 6.158 1.00 85.75 84 GLY A N 1
ATOM 603 C CA . GLY A 1 84 ? -12.982 1.626 7.303 1.00 85.75 84 GLY A CA 1
ATOM 604 C C . GLY A 1 84 ? -11.840 2.303 8.064 1.00 85.75 84 GLY A C 1
ATOM 605 O O . GLY A 1 84 ? -12.027 2.679 9.218 1.00 85.75 84 GLY A O 1
ATOM 606 N N . THR A 1 85 ? -10.664 2.435 7.445 1.00 89.06 85 THR A N 1
ATOM 607 C CA . THR A 1 85 ? -9.494 3.057 8.067 1.00 89.06 85 THR A CA 1
ATOM 608 C C . THR A 1 85 ? -9.703 4.562 8.210 1.00 89.06 85 THR A C 1
ATOM 610 O O . THR A 1 85 ? -10.231 5.218 7.309 1.00 89.06 85 THR A O 1
ATOM 613 N N . SER A 1 86 ? -9.242 5.141 9.317 1.00 92.00 86 SER A N 1
ATOM 614 C CA . SER A 1 86 ? -9.293 6.583 9.533 1.00 92.00 86 SER A CA 1
ATOM 615 C C . SER A 1 86 ? -8.579 7.343 8.411 1.00 92.00 86 SER A C 1
ATOM 617 O O . SER A 1 86 ? -7.498 6.958 7.958 1.00 92.00 86 SER A O 1
ATOM 619 N N . LYS A 1 87 ? -9.152 8.479 7.997 1.00 93.12 87 LYS A N 1
ATOM 620 C CA . LYS A 1 87 ? -8.603 9.334 6.931 1.00 93.12 87 LYS A CA 1
ATOM 621 C C . LYS A 1 87 ? -7.120 9.658 7.135 1.00 93.12 87 LYS A C 1
ATOM 623 O O . LYS A 1 87 ? -6.326 9.585 6.204 1.00 93.12 87 LYS A O 1
ATOM 628 N N . THR A 1 88 ? -6.728 9.979 8.367 1.00 93.44 88 THR A N 1
ATOM 629 C CA . THR A 1 88 ? -5.338 10.306 8.709 1.00 93.44 88 THR A CA 1
ATOM 630 C C . THR A 1 88 ? -4.392 9.133 8.447 1.00 93.44 88 THR A C 1
ATOM 632 O O . THR A 1 88 ? -3.337 9.314 7.838 1.00 93.44 88 THR A O 1
ATOM 635 N N . ASN A 1 89 ? -4.751 7.924 8.883 1.00 91.44 89 ASN A N 1
ATOM 636 C CA . ASN A 1 89 ? -3.902 6.752 8.687 1.00 91.44 89 ASN A CA 1
ATOM 637 C C . ASN A 1 89 ? -3.945 6.250 7.240 1.00 91.44 89 ASN A C 1
ATOM 639 O O . ASN A 1 89 ? -2.899 5.894 6.701 1.00 91.44 89 ASN A O 1
ATOM 643 N N . ALA A 1 90 ? -5.099 6.319 6.572 1.00 93.12 90 ALA A N 1
ATOM 644 C CA . ALA A 1 90 ? -5.222 6.032 5.145 1.00 93.12 90 ALA A CA 1
ATOM 645 C C . ALA A 1 90 ? -4.287 6.923 4.309 1.00 93.12 90 ALA A C 1
ATOM 647 O O . ALA A 1 90 ? -3.549 6.422 3.460 1.00 93.12 90 ALA A O 1
ATOM 648 N N . GLN A 1 91 ? -4.228 8.225 4.612 1.00 94.75 91 GLN A N 1
ATOM 649 C CA . GLN A 1 91 ? -3.302 9.160 3.968 1.00 94.75 91 GLN A CA 1
ATOM 650 C C . GLN A 1 91 ? -1.829 8.831 4.242 1.00 94.75 91 GLN A C 1
ATOM 652 O O . GLN A 1 91 ? -1.006 8.928 3.332 1.00 94.75 91 GLN A O 1
ATOM 657 N N . ARG A 1 92 ? -1.476 8.403 5.462 1.00 93.69 92 ARG A N 1
ATOM 658 C CA . ARG A 1 92 ? -0.103 7.964 5.783 1.00 93.69 92 ARG A CA 1
ATOM 659 C C . ARG A 1 92 ? 0.305 6.734 4.976 1.00 93.69 92 ARG A C 1
ATOM 661 O O . ARG A 1 92 ? 1.389 6.717 4.394 1.00 93.69 92 ARG A O 1
ATOM 668 N N . VAL A 1 93 ? -0.568 5.729 4.913 1.00 93.06 93 VAL A N 1
ATOM 669 C CA . VAL A 1 93 ? -0.332 4.497 4.148 1.00 93.06 93 VAL A CA 1
ATOM 670 C C . VAL A 1 93 ? -0.212 4.810 2.652 1.00 93.06 93 VAL A C 1
ATOM 672 O O . VAL A 1 93 ? 0.713 4.332 1.997 1.00 93.06 93 VAL A O 1
ATOM 675 N N . ALA A 1 94 ? -1.083 5.670 2.120 1.00 95.00 94 ALA A N 1
ATOM 676 C CA . ALA A 1 94 ? -1.040 6.125 0.732 1.00 95.00 94 ALA A CA 1
ATOM 677 C C . ALA A 1 94 ? 0.243 6.896 0.382 1.00 95.00 94 ALA A C 1
ATOM 679 O O . ALA A 1 94 ? 0.844 6.661 -0.666 1.00 95.00 94 ALA A O 1
ATOM 680 N N . ALA A 1 95 ? 0.702 7.786 1.265 1.00 94.06 95 ALA A N 1
ATOM 681 C CA . ALA A 1 95 ? 1.947 8.523 1.061 1.00 94.06 95 ALA A CA 1
ATOM 682 C C . ALA A 1 95 ? 3.167 7.586 1.030 1.00 94.06 95 ALA A C 1
ATOM 684 O O . ALA A 1 95 ? 4.060 7.749 0.194 1.00 94.06 95 ALA A O 1
ATOM 685 N N . ALA A 1 96 ? 3.194 6.577 1.907 1.00 92.25 96 ALA A N 1
ATOM 686 C CA . ALA A 1 96 ? 4.231 5.549 1.891 1.00 92.25 96 ALA A CA 1
ATOM 687 C C . ALA A 1 96 ? 4.191 4.718 0.598 1.00 92.25 96 ALA A C 1
ATOM 689 O O . ALA A 1 96 ? 5.239 4.474 -0.000 1.00 92.25 96 ALA A O 1
ATOM 690 N N . TYR A 1 97 ? 2.995 4.348 0.129 1.00 93.88 97 TYR A N 1
ATOM 691 C CA . TYR A 1 97 ? 2.819 3.641 -1.138 1.00 93.88 97 TYR A CA 1
ATOM 692 C C . TYR A 1 97 ? 3.398 4.417 -2.330 1.00 93.88 97 TYR A C 1
ATOM 694 O O . TYR A 1 97 ? 4.203 3.869 -3.081 1.00 93.88 97 TYR A O 1
ATOM 702 N N . GLU A 1 98 ? 3.050 5.699 -2.482 1.00 92.88 98 GLU A N 1
ATOM 703 C CA . GLU A 1 98 ? 3.561 6.543 -3.575 1.00 92.88 98 GLU A CA 1
ATOM 704 C C . GLU A 1 98 ? 5.083 6.661 -3.552 1.00 92.88 98 GLU A C 1
ATOM 706 O O . GLU A 1 98 ? 5.745 6.556 -4.589 1.00 92.88 98 GLU A O 1
ATOM 711 N N . LYS A 1 99 ? 5.661 6.817 -2.356 1.00 91.06 99 LYS A N 1
ATOM 712 C CA . LYS A 1 99 ? 7.114 6.855 -2.194 1.00 91.06 99 LYS A CA 1
ATOM 713 C C . LYS A 1 99 ? 7.760 5.565 -2.707 1.00 91.06 99 LYS A C 1
ATOM 715 O O . LYS A 1 99 ? 8.689 5.635 -3.511 1.00 91.06 99 LYS A O 1
ATOM 720 N N . ILE A 1 100 ? 7.254 4.402 -2.294 1.00 88.25 100 ILE A N 1
ATOM 721 C CA . ILE A 1 100 ? 7.778 3.097 -2.726 1.00 88.25 100 ILE A CA 1
ATOM 722 C C . ILE A 1 100 ? 7.594 2.905 -4.230 1.00 88.25 100 ILE A C 1
ATOM 724 O O . ILE A 1 100 ? 8.534 2.481 -4.903 1.00 88.25 100 ILE A O 1
ATOM 728 N N . ARG A 1 101 ? 6.419 3.240 -4.778 1.00 89.75 101 ARG A N 1
ATOM 729 C CA . ARG A 1 101 ? 6.148 3.141 -6.219 1.00 89.75 101 ARG A CA 1
ATOM 730 C C . ARG A 1 101 ? 7.166 3.957 -7.013 1.00 89.75 101 ARG A C 1
ATOM 732 O O . ARG A 1 101 ? 7.780 3.436 -7.942 1.00 89.75 101 ARG A O 1
ATOM 739 N N . GLY A 1 102 ? 7.413 5.202 -6.603 1.00 87.12 102 GLY A N 1
ATOM 740 C CA . GLY A 1 102 ? 8.406 6.074 -7.230 1.00 87.12 102 GLY A CA 1
ATOM 741 C C . GLY A 1 102 ? 9.845 5.554 -7.114 1.00 87.12 102 GLY A C 1
ATOM 742 O O . GLY A 1 102 ? 10.620 5.654 -8.071 1.00 87.12 102 GLY A O 1
ATOM 743 N N . GLU A 1 103 ? 10.219 4.980 -5.968 1.00 86.88 103 GLU A N 1
ATOM 744 C CA . GLU A 1 103 ? 11.539 4.368 -5.766 1.00 86.88 103 GLU A CA 1
ATOM 745 C C . GLU A 1 103 ? 11.741 3.130 -6.651 1.00 86.88 103 GLU A C 1
ATOM 747 O O . GLU A 1 103 ? 12.743 3.058 -7.369 1.00 86.88 103 GLU A O 1
ATOM 752 N N . LEU A 1 104 ? 10.767 2.216 -6.682 1.00 82.81 104 LEU A N 1
ATOM 753 C CA . LEU A 1 104 ? 10.785 1.024 -7.534 1.00 82.81 104 LEU A CA 1
ATOM 754 C C . LEU A 1 104 ? 10.833 1.394 -9.018 1.00 82.81 104 LEU A C 1
ATOM 756 O O . LEU A 1 104 ? 11.656 0.862 -9.762 1.00 82.81 104 LEU A O 1
ATOM 760 N N . GLU A 1 105 ? 10.021 2.354 -9.465 1.00 86.19 105 GLU A N 1
ATOM 761 C CA . GLU A 1 105 ? 10.078 2.846 -10.843 1.00 86.19 105 GLU A CA 1
ATOM 762 C C . GLU A 1 105 ? 11.458 3.402 -11.199 1.00 86.19 105 GLU A C 1
ATOM 764 O O . GLU A 1 105 ? 11.990 3.139 -12.283 1.00 86.19 105 GLU A O 1
ATOM 769 N N . ARG A 1 106 ? 12.062 4.182 -10.299 1.00 85.38 106 ARG A N 1
ATOM 770 C CA . ARG A 1 106 ? 13.401 4.737 -10.505 1.00 85.38 106 ARG A CA 1
ATOM 771 C C . ARG A 1 106 ? 14.448 3.627 -10.600 1.00 85.38 106 ARG A C 1
ATOM 773 O O . ARG A 1 106 ? 15.335 3.716 -11.454 1.00 85.38 106 ARG A O 1
ATOM 780 N N . GLU A 1 107 ? 14.362 2.599 -9.764 1.00 81.31 107 GLU A N 1
ATOM 781 C CA . GLU A 1 107 ? 15.283 1.459 -9.780 1.00 81.31 107 GLU A CA 1
ATOM 782 C C . GLU A 1 107 ? 15.117 0.585 -11.023 1.00 81.31 107 GLU A C 1
ATOM 784 O O . GLU A 1 107 ? 16.122 0.239 -11.652 1.00 81.31 107 GLU A O 1
ATOM 789 N N . LEU A 1 108 ? 13.882 0.322 -11.450 1.00 80.19 108 LEU A N 1
ATOM 790 C CA . LEU A 1 108 ? 13.582 -0.370 -12.704 1.00 80.19 108 LEU A CA 1
ATOM 791 C C . LEU A 1 108 ? 14.111 0.415 -13.907 1.00 80.19 108 LEU A C 1
ATOM 793 O O . LEU A 1 108 ? 14.776 -0.149 -14.777 1.00 80.19 108 LEU A O 1
ATOM 797 N N . ARG A 1 109 ? 13.909 1.740 -13.944 1.00 81.81 109 ARG A N 1
ATOM 798 C CA . ARG A 1 109 ? 14.474 2.608 -14.993 1.00 81.81 109 ARG A CA 1
ATOM 799 C C . ARG A 1 109 ? 16.002 2.578 -14.984 1.00 81.81 109 ARG A C 1
ATOM 801 O O . ARG A 1 109 ? 16.611 2.573 -16.055 1.00 81.81 109 ARG A O 1
ATOM 808 N N . ARG A 1 110 ? 16.636 2.558 -13.806 1.00 81.38 110 ARG A N 1
ATOM 809 C CA . ARG A 1 110 ? 18.097 2.437 -13.667 1.00 81.38 110 ARG A CA 1
ATOM 810 C C . ARG A 1 110 ? 18.588 1.093 -14.209 1.00 81.38 110 ARG A C 1
ATOM 812 O O . ARG A 1 110 ? 19.502 1.096 -15.029 1.00 81.38 110 ARG A O 1
ATOM 819 N N . HIS A 1 111 ? 17.947 -0.011 -13.832 1.00 76.50 111 HIS A N 1
ATOM 820 C CA . HIS A 1 111 ? 18.269 -1.355 -14.322 1.00 76.50 111 HIS A CA 1
ATOM 821 C C . HIS A 1 111 ? 18.066 -1.493 -15.832 1.00 76.50 111 HIS A C 1
ATOM 823 O O . HIS A 1 111 ? 18.941 -1.987 -16.537 1.00 76.50 111 HIS A O 1
ATOM 829 N N . ALA A 1 112 ? 16.959 -0.986 -16.375 1.00 74.88 112 ALA A N 1
ATOM 830 C CA . ALA A 1 112 ? 16.724 -0.988 -17.817 1.00 74.88 112 ALA A CA 1
ATOM 831 C C . ALA A 1 112 ? 17.811 -0.203 -18.575 1.00 74.88 112 ALA A C 1
ATOM 833 O O . ALA A 1 112 ? 18.233 -0.602 -19.665 1.00 74.88 112 ALA A O 1
ATOM 834 N N . ARG A 1 113 ? 18.301 0.905 -17.995 1.00 71.62 113 ARG A N 1
ATOM 835 C CA . ARG A 1 113 ? 19.409 1.701 -18.547 1.00 71.62 113 ARG A CA 1
ATOM 836 C C . ARG A 1 113 ? 20.766 0.998 -18.445 1.00 71.62 113 ARG A C 1
ATOM 838 O O . ARG A 1 113 ? 21.560 1.173 -19.364 1.00 71.62 113 ARG A O 1
ATOM 845 N N . SER A 1 114 ? 21.024 0.227 -17.388 1.00 65.31 114 SER A N 1
ATOM 846 C CA . SER A 1 114 ? 22.283 -0.510 -17.187 1.00 65.31 114 SER A CA 1
ATOM 847 C C . SER A 1 114 ? 22.299 -1.910 -17.811 1.00 65.31 114 SER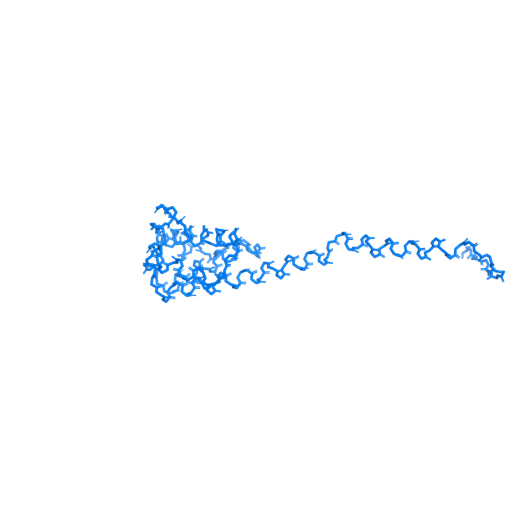 A C 1
ATOM 849 O O . SER A 1 114 ? 23.369 -2.514 -17.905 1.00 65.31 114 SER A O 1
ATOM 851 N N . SER A 1 115 ? 21.143 -2.425 -18.247 1.00 57.22 115 SER A N 1
ATOM 852 C CA . SER A 1 115 ? 21.014 -3.788 -18.764 1.00 57.22 115 SER A CA 1
ATOM 853 C C . SER A 1 115 ? 21.962 -4.061 -19.937 1.00 57.22 115 SER A C 1
ATOM 855 O O . SER A 1 115 ? 22.176 -3.220 -20.821 1.00 57.22 115 SER A O 1
ATOM 857 N N . ALA A 1 116 ? 22.503 -5.282 -19.963 1.00 55.84 116 ALA A N 1
ATOM 858 C CA . ALA A 1 116 ? 23.414 -5.760 -21.000 1.00 55.84 116 ALA A CA 1
ATOM 859 C C . ALA A 1 116 ? 22.849 -5.585 -22.422 1.00 55.84 116 ALA A C 1
ATOM 861 O O . ALA A 1 116 ? 23.619 -5.406 -23.356 1.00 55.84 116 ALA A O 1
ATOM 862 N N . VAL A 1 117 ? 21.522 -5.532 -22.586 1.00 53.78 117 VAL A N 1
ATOM 863 C CA . VAL A 1 117 ? 20.836 -5.296 -23.868 1.00 53.78 117 VAL A CA 1
ATOM 864 C C . VAL A 1 117 ? 21.166 -3.919 -24.464 1.00 53.78 117 VAL A C 1
ATOM 866 O O . VAL A 1 117 ? 21.364 -3.807 -25.674 1.00 53.78 117 VAL A O 1
ATOM 869 N N . LYS A 1 118 ? 21.296 -2.859 -23.649 1.00 51.00 118 LYS A N 1
ATOM 870 C CA . LYS A 1 118 ? 21.770 -1.551 -24.145 1.00 51.00 118 LYS A CA 1
ATOM 871 C C . LYS A 1 118 ? 23.273 -1.544 -24.417 1.00 51.00 118 LYS A C 1
ATOM 873 O O . LYS A 1 118 ? 23.691 -0.952 -25.410 1.00 51.00 118 LYS A O 1
ATOM 878 N N . ARG A 1 119 ? 24.072 -2.234 -23.591 1.00 49.88 119 ARG A N 1
ATOM 879 C CA . ARG A 1 119 ? 25.523 -2.384 -23.822 1.00 49.88 119 ARG A CA 1
ATOM 880 C C . ARG A 1 119 ? 25.795 -3.141 -25.130 1.00 49.88 119 ARG A C 1
ATOM 882 O O . ARG A 1 119 ? 26.623 -2.697 -25.919 1.00 49.88 119 ARG A O 1
ATOM 889 N N . LEU A 1 120 ? 25.030 -4.195 -25.419 1.00 50.78 120 LEU A N 1
ATOM 890 C CA . LEU A 1 120 ? 25.068 -4.945 -26.678 1.00 50.78 120 LEU A CA 1
ATOM 891 C C . LEU A 1 120 ? 24.705 -4.070 -27.882 1.00 50.78 120 LEU A C 1
ATOM 893 O O . LEU A 1 120 ? 25.430 -4.103 -28.866 1.00 50.78 120 LEU A O 1
ATOM 897 N N . LYS A 1 121 ? 23.670 -3.219 -27.799 1.00 51.50 121 LYS A N 1
ATOM 898 C CA . LYS A 1 121 ? 23.352 -2.267 -28.884 1.00 51.50 121 LYS A CA 1
ATOM 899 C C . LYS A 1 121 ? 24.473 -1.251 -29.130 1.00 51.50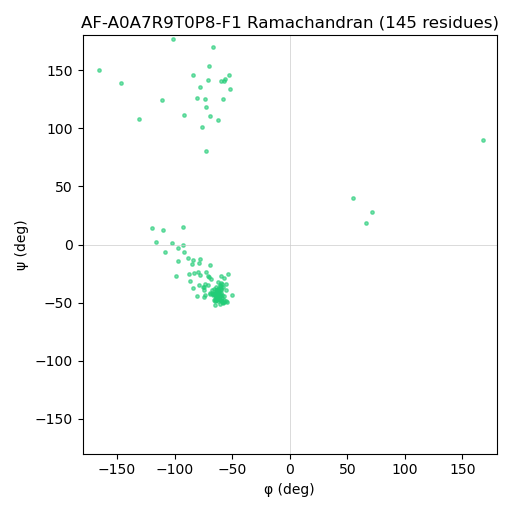 121 LYS A C 1
ATOM 901 O O . LYS A 1 121 ? 24.801 -0.992 -30.281 1.00 51.50 121 LYS A O 1
ATOM 906 N N . SER A 1 122 ? 25.111 -0.722 -28.080 1.00 51.62 122 SER A N 1
ATOM 907 C CA . SER A 1 122 ? 26.269 0.174 -28.253 1.00 51.62 122 SER A CA 1
ATOM 908 C C . SER A 1 122 ? 27.508 -0.532 -28.815 1.00 51.62 122 SER A C 1
ATOM 910 O O . SER A 1 122 ? 28.292 0.096 -29.520 1.00 51.62 122 SER A O 1
ATOM 912 N N . HIS A 1 123 ? 27.679 -1.830 -28.542 1.00 50.09 123 HIS A N 1
ATOM 913 C CA . HIS A 1 123 ? 28.756 -2.631 -29.125 1.00 50.09 123 HIS A CA 1
ATOM 914 C C . HIS A 1 123 ? 28.451 -3.073 -30.561 1.00 50.09 123 HIS A C 1
ATOM 916 O O . HIS A 1 123 ? 29.367 -3.067 -31.372 1.00 50.09 123 HIS A O 1
ATOM 922 N N . ALA A 1 124 ? 27.194 -3.362 -30.907 1.00 50.41 124 ALA A N 1
ATOM 923 C CA . ALA A 1 124 ? 26.772 -3.655 -32.278 1.00 50.41 124 ALA A CA 1
ATOM 924 C C . ALA A 1 124 ? 26.959 -2.431 -33.192 1.00 50.41 124 ALA A C 1
ATOM 926 O O . ALA A 1 124 ? 27.645 -2.531 -34.201 1.00 50.41 124 ALA A O 1
ATOM 927 N N . CYS A 1 125 ? 26.516 -1.240 -32.762 1.00 47.06 125 CYS A N 1
ATOM 928 C CA . CYS A 1 125 ? 26.785 0.011 -33.487 1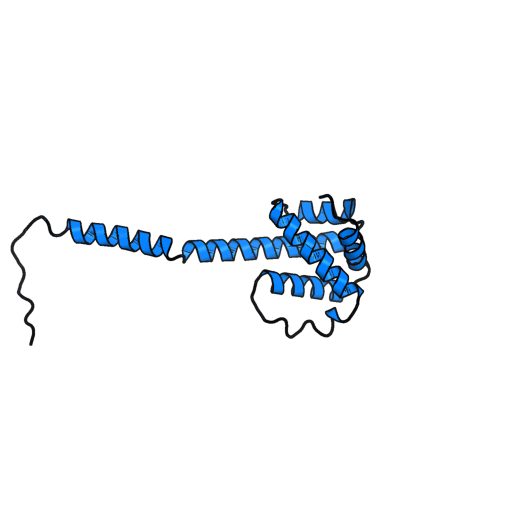.00 47.06 125 CYS A CA 1
ATOM 929 C C . CYS A 1 125 ? 28.286 0.316 -33.645 1.00 47.06 125 CYS A C 1
ATOM 931 O O . CYS A 1 125 ? 28.681 1.001 -34.584 1.00 47.06 125 CYS A O 1
ATOM 933 N N . ARG A 1 126 ? 29.133 -0.168 -32.727 1.00 46.41 126 ARG A N 1
ATOM 934 C CA . ARG A 1 126 ? 30.589 0.018 -32.784 1.00 46.41 126 ARG A CA 1
ATOM 935 C C . ARG A 1 126 ? 31.291 -1.069 -33.609 1.00 46.41 126 ARG A C 1
ATOM 937 O O . ARG A 1 126 ? 32.353 -0.793 -34.147 1.00 46.41 126 ARG A O 1
ATOM 944 N N . ALA A 1 127 ? 30.708 -2.260 -33.741 1.00 47.84 127 ALA A N 1
ATOM 945 C CA . ALA A 1 127 ? 31.202 -3.325 -34.612 1.00 47.84 127 ALA A CA 1
ATOM 946 C C . ALA A 1 127 ? 30.908 -3.026 -36.091 1.00 47.84 127 ALA A C 1
ATOM 948 O O . ALA A 1 127 ? 31.800 -3.179 -36.922 1.00 47.84 127 ALA A O 1
ATOM 949 N N . ASP A 1 128 ? 29.731 -2.476 -36.404 1.00 45.59 128 ASP A N 1
ATOM 950 C CA . ASP A 1 128 ? 29.407 -2.026 -37.766 1.00 45.59 128 ASP A CA 1
ATOM 951 C C . ASP A 1 128 ? 30.342 -0.893 -38.228 1.00 45.59 128 ASP A C 1
ATOM 953 O O . ASP A 1 128 ? 30.736 -0.834 -39.392 1.00 45.59 128 ASP A O 1
ATOM 957 N N . TYR A 1 129 ? 30.793 -0.038 -37.303 1.00 45.50 129 TYR A N 1
ATOM 958 C CA . TYR A 1 129 ? 31.768 1.020 -37.596 1.00 45.50 129 TYR A CA 1
ATOM 959 C C . TYR A 1 129 ? 33.182 0.488 -37.898 1.00 45.50 129 TYR A C 1
ATOM 961 O O . TYR A 1 129 ? 33.927 1.128 -38.637 1.00 45.50 129 TYR A O 1
ATOM 969 N N . VAL A 1 130 ? 33.565 -0.673 -37.353 1.00 46.72 130 VAL A N 1
ATOM 970 C CA . VAL A 1 130 ? 34.899 -1.271 -37.564 1.00 46.72 130 VAL A CA 1
ATOM 971 C C . VAL A 1 130 ? 34.931 -2.139 -38.825 1.00 46.72 130 VAL A C 1
ATOM 973 O O . VAL A 1 130 ? 35.944 -2.171 -39.517 1.00 46.72 130 VAL A O 1
ATOM 976 N N . VAL A 1 131 ? 33.817 -2.779 -39.190 1.00 43.81 131 VAL A N 1
ATOM 977 C CA . VAL A 1 131 ? 33.733 -3.582 -40.424 1.00 43.81 131 VAL A CA 1
ATOM 978 C C . VAL A 1 131 ? 33.565 -2.700 -41.673 1.00 43.81 131 VAL A C 1
ATOM 980 O O . VAL A 1 131 ? 34.036 -3.062 -42.748 1.00 43.81 131 VAL A O 1
ATOM 983 N N . SER A 1 132 ? 32.997 -1.496 -41.537 1.00 39.72 132 SER A N 1
ATOM 984 C CA . SER A 1 132 ? 32.823 -0.553 -42.659 1.00 39.72 132 SER A CA 1
ATOM 985 C C . SER A 1 132 ? 34.094 0.222 -43.042 1.00 39.72 132 SER A C 1
ATOM 987 O O . SER A 1 132 ? 34.151 0.799 -44.124 1.00 39.72 132 SER A O 1
ATOM 989 N N . ALA A 1 133 ? 35.116 0.248 -42.179 1.00 43.38 133 ALA A N 1
ATOM 990 C CA . ALA A 1 133 ? 36.375 0.960 -42.427 1.00 43.38 133 ALA A CA 1
ATOM 991 C C . ALA A 1 133 ? 37.469 0.087 -43.079 1.00 43.38 133 ALA A C 1
ATOM 993 O O . ALA A 1 133 ? 38.554 0.586 -43.355 1.00 43.38 133 ALA A O 1
ATOM 994 N N . SER A 1 134 ? 37.202 -1.198 -43.345 1.00 45.00 134 SER A N 1
ATOM 995 C CA . SER A 1 134 ? 38.199 -2.149 -43.874 1.00 45.00 134 SER A CA 1
ATOM 996 C C . SER A 1 134 ? 37.959 -2.577 -45.331 1.00 45.00 134 SER A C 1
ATOM 998 O O . SER A 1 134 ? 38.566 -3.545 -45.787 1.00 45.00 134 SER A O 1
ATOM 1000 N N . ALA A 1 135 ? 37.076 -1.897 -46.070 1.00 47.09 135 ALA A N 1
ATOM 1001 C CA . ALA A 1 135 ? 36.727 -2.290 -47.441 1.00 47.09 135 ALA A CA 1
ATOM 1002 C C . ALA A 1 135 ? 37.110 -1.277 -48.530 1.00 47.09 135 ALA A C 1
ATOM 1004 O O . ALA A 1 135 ? 36.860 -1.550 -49.697 1.00 47.09 135 ALA A O 1
ATOM 1005 N N . ASN A 1 136 ? 37.754 -0.155 -48.200 1.00 41.00 136 ASN A N 1
ATOM 1006 C CA . ASN A 1 136 ? 38.318 0.744 -49.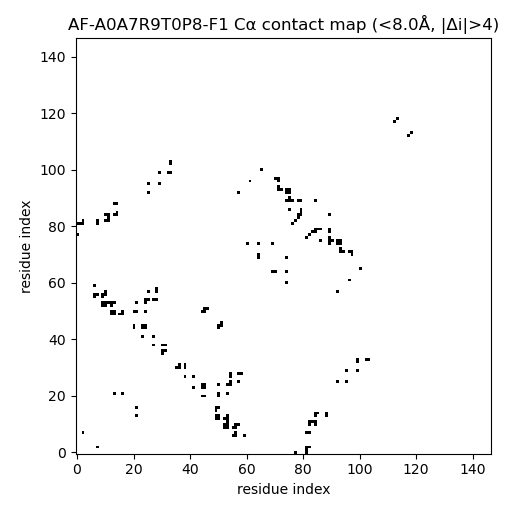206 1.00 41.00 136 ASN A CA 1
ATOM 1007 C C . ASN A 1 136 ? 39.759 1.072 -48.840 1.00 41.00 136 ASN A C 1
ATOM 1009 O O . ASN A 1 136 ? 40.026 1.772 -47.867 1.00 41.00 136 ASN A O 1
ATOM 1013 N N . GLY A 1 137 ? 40.676 0.499 -49.617 1.00 48.69 137 GLY A N 1
ATOM 1014 C CA . GLY A 1 137 ? 42.095 0.744 -49.481 1.00 48.69 137 GLY A CA 1
ATOM 1015 C C . GLY A 1 137 ? 42.432 2.214 -49.677 1.00 48.69 137 GLY A C 1
ATOM 1016 O O . GLY A 1 137 ? 41.928 2.860 -50.591 1.00 48.69 137 GLY A O 1
ATOM 1017 N N . ASP A 1 138 ? 43.360 2.701 -48.866 1.00 39.62 138 ASP A N 1
ATOM 1018 C CA . ASP A 1 138 ? 44.275 3.723 -49.333 1.00 39.62 138 ASP A CA 1
ATOM 1019 C C . ASP A 1 138 ? 45.644 3.550 -48.677 1.00 39.62 138 ASP A C 1
ATOM 1021 O O . ASP A 1 138 ? 45.789 3.170 -47.514 1.00 39.62 138 ASP A O 1
ATOM 1025 N N . ARG A 1 139 ? 46.670 3.739 -49.497 1.00 50.41 139 ARG A N 1
ATOM 1026 C CA . ARG A 1 139 ? 48.073 3.450 -49.209 1.00 50.41 139 ARG A CA 1
ATOM 1027 C C . ARG A 1 139 ? 48.602 4.422 -48.156 1.00 50.41 139 ARG A C 1
ATOM 1029 O O . ARG A 1 139 ? 48.821 5.579 -48.499 1.00 50.41 139 ARG A O 1
ATOM 1036 N N . ARG A 1 140 ? 48.889 3.943 -46.938 1.00 47.97 140 ARG A N 1
ATOM 1037 C CA . ARG A 1 140 ? 49.995 4.367 -46.039 1.00 47.97 140 ARG A CA 1
ATOM 1038 C C . ARG A 1 140 ? 49.781 3.785 -44.635 1.00 47.97 140 ARG A C 1
ATOM 1040 O O . ARG A 1 140 ? 49.207 4.437 -43.773 1.00 47.97 140 ARG A O 1
ATOM 1047 N N . GLU A 1 141 ? 50.317 2.596 -44.387 1.00 40.62 141 GLU A N 1
ATOM 1048 C CA . GLU A 1 141 ? 50.614 2.138 -43.024 1.00 40.62 141 GLU A CA 1
ATOM 1049 C C . GLU A 1 141 ? 52.141 2.087 -42.857 1.00 40.62 141 GLU A C 1
ATOM 1051 O O . GLU A 1 141 ? 52.807 1.421 -43.654 1.00 40.62 141 GLU A O 1
ATOM 1056 N N . PRO A 1 142 ? 52.744 2.770 -41.866 1.00 45.56 142 PRO A N 1
ATOM 1057 C CA . PRO A 1 142 ? 54.019 2.330 -41.331 1.00 45.56 142 PRO A CA 1
ATOM 1058 C C . PRO A 1 142 ? 53.769 1.090 -40.466 1.00 45.56 142 PRO A C 1
ATOM 1060 O O . PRO A 1 142 ? 52.944 1.106 -39.554 1.00 45.56 142 PRO A O 1
ATOM 1063 N N . ALA A 1 143 ? 54.481 0.014 -40.795 1.00 42.22 143 ALA A N 1
ATOM 1064 C CA . ALA A 1 143 ? 54.431 -1.264 -40.105 1.00 42.22 143 ALA A CA 1
ATOM 1065 C C . ALA A 1 143 ? 54.644 -1.103 -38.590 1.00 42.22 143 ALA A C 1
ATOM 1067 O O . ALA A 1 143 ? 55.585 -0.444 -38.143 1.00 42.22 143 ALA A O 1
ATOM 1068 N N . PHE A 1 144 ? 53.794 -1.760 -37.802 1.00 41.38 144 PHE A N 1
ATOM 1069 C CA . PHE A 1 144 ? 54.053 -2.003 -36.389 1.00 41.38 144 PHE A CA 1
ATOM 1070 C C . PHE A 1 144 ? 55.309 -2.878 -36.264 1.00 41.38 144 PHE A C 1
ATOM 1072 O O . PHE A 1 144 ? 55.278 -4.070 -36.568 1.00 41.38 144 PHE A O 1
ATOM 1079 N N . HIS A 1 145 ? 56.421 -2.291 -35.822 1.00 41.28 145 HIS A N 1
ATOM 1080 C CA . HIS A 1 145 ? 57.561 -3.057 -35.334 1.00 41.28 145 HIS A CA 1
ATOM 1081 C C . HIS A 1 145 ? 57.203 -3.649 -33.969 1.00 41.28 145 HIS A C 1
ATOM 1083 O O . HIS A 1 145 ? 56.945 -2.916 -33.017 1.00 41.28 145 HIS A O 1
ATOM 1089 N N . ILE A 1 146 ? 57.196 -4.978 -33.888 1.00 37.75 146 ILE A N 1
ATOM 1090 C CA . ILE A 1 146 ? 57.285 -5.707 -32.625 1.00 37.75 146 ILE A CA 1
ATOM 1091 C C . ILE A 1 146 ? 58.771 -5.982 -32.382 1.00 37.75 146 ILE A C 1
ATOM 1093 O O . ILE A 1 146 ? 59.392 -6.748 -33.121 1.00 37.75 146 ILE A O 1
ATOM 1097 N N . SER A 1 147 ? 59.337 -5.338 -31.363 1.00 40.06 147 SER A N 1
ATOM 1098 C CA . SER A 1 147 ? 60.491 -5.778 -30.563 1.00 40.06 147 SER A CA 1
ATOM 1099 C C . SER A 1 147 ? 60.403 -5.092 -29.208 1.00 40.06 147 SER A C 1
ATOM 1101 O O . SER A 1 147 ? 60.260 -3.850 -29.208 1.00 40.06 147 SER A O 1
#

pLDDT: mean 74.66, std 18.17, range [37.75, 95.0]

Sequence (147 aa):
MDLGASVRKRLESIDRCDANALNAVLSHVSSALTSKTTVEDAGEVLSTPEARDAVAGVSVTFVEAARRGFDGGDVASTLERDAGTSKTNAQRVAAAYEKIRGELERELRRHARSSAVKRLKSHACRADYVVSASANGDRREPAFHIS

Organism: NCBI:txid242159

Radius of gyration: 26.12 Å; Cα contacts (8 Å, |Δi|>4): 116; chains: 1; bounding box: 75×22×69 Å

Solvent-accessible surface area (backbone atoms only — not comparable to full-atom values): 8377 Å² total; per-residue (Å²): 112,95,68,54,70,71,42,33,62,21,36,48,26,47,74,72,40,53,74,66,48,44,50,50,35,51,49,50,51,47,37,68,74,65,74,77,61,83,83,80,82,48,69,78,67,51,64,44,71,48,41,46,32,23,39,55,23,50,50,52,49,51,53,54,35,58,75,71,68,53,52,37,66,55,46,21,54,30,30,36,71,71,37,66,32,52,66,70,58,19,46,53,52,14,54,51,47,43,53,46,53,54,50,51,51,51,49,51,55,49,48,63,66,67,31,66,70,52,56,48,51,58,48,49,63,51,48,55,57,58,64,68,67,74,77,69,90,76,96,82,78,85,78,85,81,88,130

Mean predicted aligned error: 13.23 Å

Secondary structure (DSSP, 8-state):
----HHHHHHHGGGTTS-HHHHHHHHHHHHHHHHT-----S-TTTT-SHHHHHHHHHHHHHHHHHHHHT--HHHHHHHHHHHH---HHHHHHHHHHHHHHHHHHHHHHHHHHHHSHHHHHHHHHHHHHHHHTTSSS--S--------

Foldseek 3Di:
DQDPPLLLVLLVLLQVDDPVLNVLLLVVLLCVLLVPDDPPPSCPSCVDPSSVSNNVSLNVLLVVCVVVVHALVRQLCCCVPVNVDDSVSSNVSSVSSNVSVVSVVVVVVVCVVVPVVVVVVVVVVVVVVVVVVPPDDDDDDDDDDDD